Protein AF-A0A5C3NVW3-F1 (afdb_monomer)

Solvent-accessible surface area (backbone atoms only — not comparable to full-atom values): 6437 Å² total; per-residue (Å²): 138,81,83,79,94,81,77,89,73,90,75,90,84,79,89,78,86,67,90,66,77,50,72,75,59,58,75,29,62,93,44,98,76,44,82,78,85,47,72,70,54,52,54,50,49,53,54,44,44,54,52,11,64,76,67,76,46,51,53,66,44,53,54,46,52,59,50,51,75,75,40,96,76,76,89,81,92,72,96,49,70,68,62,49,54,60,46,48,68,69,67,55,79,91,123

Sequence (95 aa):
MDPPDTHVRERVPGKQTSTDLTDRAKALFGSPFEKKLRESDIQILRRVEELAHKKGWSMSQVALAWIAAKVTSPIVGVNKMERLQELYEVQKPRF

Structure (mmCIF, N/CA/C/O backbone):
data_AF-A0A5C3NVW3-F1
#
_entry.id   AF-A0A5C3NVW3-F1
#
loop_
_atom_site.group_PDB
_atom_site.id
_atom_site.type_symbol
_atom_site.label_atom_id
_atom_site.label_alt_id
_atom_site.label_comp_id
_atom_site.label_asym_id
_atom_site.label_entity_id
_atom_site.label_seq_id
_atom_site.pdbx_PDB_ins_code
_atom_site.Cartn_x
_atom_site.Cartn_y
_atom_site.Cartn_z
_atom_site.occupancy
_atom_site.B_iso_or_equiv
_atom_site.auth_seq_id
_atom_site.auth_comp_id
_atom_site.auth_asym_id
_atom_site.auth_atom_id
_atom_site.pdbx_PDB_model_num
ATOM 1 N N . MET 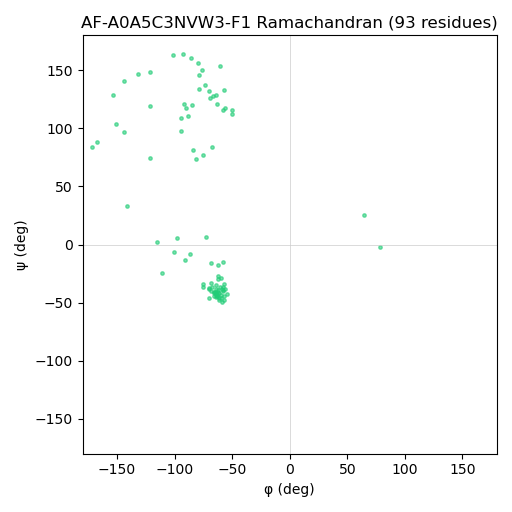A 1 1 ? 19.239 -20.650 36.323 1.00 45.06 1 MET A N 1
ATOM 2 C CA . MET A 1 1 ? 20.061 -19.451 36.579 1.00 45.06 1 MET A CA 1
ATOM 3 C C . MET A 1 1 ? 20.020 -18.651 35.292 1.00 45.06 1 MET A C 1
ATOM 5 O O . MET A 1 1 ? 20.926 -18.765 34.478 1.00 45.06 1 MET A O 1
ATOM 9 N N . ASP A 1 2 ? 18.903 -17.972 35.050 1.00 46.12 2 ASP A N 1
ATOM 10 C CA . ASP A 1 2 ? 18.737 -17.148 33.852 1.00 46.12 2 ASP A CA 1
ATOM 11 C C . ASP A 1 2 ? 19.476 -15.820 34.064 1.00 46.12 2 ASP A C 1
ATOM 13 O O . ASP A 1 2 ? 19.372 -15.248 35.155 1.00 46.12 2 ASP A O 1
ATOM 17 N N . PRO A 1 3 ? 20.264 -15.333 33.090 1.00 55.97 3 PRO A N 1
ATOM 18 C CA . PRO A 1 3 ? 20.880 -14.023 33.195 1.00 55.97 3 PRO A CA 1
ATOM 19 C C . PRO A 1 3 ? 19.845 -12.914 32.921 1.00 55.97 3 PRO A C 1
ATOM 21 O O . PRO A 1 3 ? 18.878 -13.131 32.189 1.00 55.97 3 PRO A O 1
ATOM 24 N N . PRO A 1 4 ? 20.033 -11.733 33.533 1.00 45.81 4 PRO A N 1
ATOM 25 C CA . PRO A 1 4 ? 18.983 -10.744 33.732 1.00 45.81 4 PRO A CA 1
ATOM 26 C C . PRO A 1 4 ? 18.675 -9.924 32.478 1.00 45.81 4 PRO A C 1
ATOM 28 O O . PRO A 1 4 ? 19.569 -9.543 31.720 1.00 45.81 4 PRO A O 1
ATOM 31 N N . ASP A 1 5 ? 17.395 -9.580 32.335 1.00 47.31 5 ASP A N 1
ATOM 32 C CA . ASP A 1 5 ? 16.900 -8.550 31.433 1.00 47.31 5 ASP A CA 1
ATOM 33 C C . ASP A 1 5 ? 17.681 -7.246 31.609 1.00 47.31 5 ASP A C 1
ATOM 35 O O . ASP A 1 5 ? 17.628 -6.568 32.637 1.00 47.31 5 ASP A O 1
ATOM 39 N N . THR A 1 6 ? 18.387 -6.836 30.565 1.00 56.31 6 THR A N 1
ATOM 40 C CA . THR A 1 6 ? 18.757 -5.437 30.385 1.00 56.31 6 THR A CA 1
ATOM 41 C C . THR A 1 6 ? 18.876 -5.202 28.899 1.00 56.31 6 THR A C 1
ATOM 43 O O . THR A 1 6 ? 19.830 -5.663 28.295 1.00 56.31 6 THR A O 1
ATOM 46 N N . HIS A 1 7 ? 17.874 -4.554 28.312 1.00 41.31 7 HIS A N 1
ATOM 47 C CA . HIS A 1 7 ? 17.994 -3.524 27.278 1.00 41.31 7 HIS A CA 1
ATOM 48 C C . HIS A 1 7 ? 16.592 -2.941 27.076 1.00 41.31 7 HIS A C 1
ATOM 50 O O . HIS A 1 7 ? 15.853 -3.308 26.165 1.00 41.31 7 HIS A O 1
ATOM 56 N N . VAL A 1 8 ? 16.246 -1.986 27.942 1.00 49.38 8 VAL A N 1
ATOM 57 C CA . VAL A 1 8 ? 15.279 -0.938 27.612 1.00 49.38 8 VAL A CA 1
ATOM 58 C C . VAL A 1 8 ? 15.712 -0.347 26.267 1.00 49.38 8 VAL A C 1
ATOM 60 O O . VAL A 1 8 ? 16.781 0.252 26.157 1.00 49.38 8 VAL A O 1
ATOM 63 N N . ARG A 1 9 ? 14.916 -0.556 25.219 1.00 39.38 9 ARG A N 1
ATOM 64 C CA . ARG A 1 9 ? 15.034 0.181 23.958 1.00 39.38 9 ARG A CA 1
ATOM 65 C C . ARG A 1 9 ? 13.719 0.882 23.693 1.00 39.38 9 ARG A C 1
ATOM 67 O O . ARG A 1 9 ? 12.937 0.500 22.832 1.00 39.38 9 ARG A O 1
ATOM 74 N N . GLU A 1 10 ? 13.513 1.948 24.449 1.00 46.09 10 GLU A N 1
ATOM 75 C CA . GLU A 1 10 ? 12.718 3.062 23.968 1.00 46.09 10 GLU A CA 1
ATOM 76 C C . GLU A 1 10 ? 13.377 3.575 22.678 1.00 46.09 10 GLU A C 1
ATOM 78 O O . GLU A 1 10 ? 14.541 3.975 22.687 1.00 46.09 10 GLU A O 1
ATOM 83 N N . ARG A 1 11 ? 12.672 3.467 21.548 1.00 36.53 11 ARG A N 1
ATOM 84 C CA . ARG A 1 11 ? 12.900 4.263 20.333 1.00 36.53 11 ARG A CA 1
ATOM 85 C C . ARG A 1 11 ? 11.722 4.076 19.375 1.00 36.53 11 ARG A C 1
ATOM 87 O O . ARG A 1 11 ? 11.748 3.232 18.486 1.00 36.53 11 ARG A O 1
ATOM 94 N N . VAL A 1 12 ? 10.703 4.916 19.534 1.00 54.12 12 VAL A N 1
ATOM 95 C CA . VAL A 1 12 ? 9.878 5.363 18.402 1.00 54.12 12 VAL A CA 1
ATOM 96 C C . VAL A 1 12 ? 10.592 6.609 17.876 1.00 54.12 12 VAL A C 1
ATOM 98 O O . VAL A 1 12 ? 10.707 7.577 18.626 1.00 54.12 12 VAL A O 1
ATOM 101 N N . PRO A 1 13 ? 11.207 6.582 16.681 1.00 41.25 13 PRO A N 1
ATOM 102 C CA . PRO A 1 13 ? 10.569 7.261 15.549 1.00 41.25 13 PRO A CA 1
ATOM 103 C C . PRO A 1 13 ? 10.963 6.665 14.182 1.00 41.25 13 PRO A C 1
ATOM 105 O O . PRO A 1 13 ? 12.138 6.559 13.840 1.00 41.25 13 PRO A O 1
ATOM 108 N N . GLY A 1 14 ? 9.972 6.331 13.355 1.00 33.97 14 GLY A N 1
ATOM 109 C CA . GLY A 1 14 ? 10.212 5.696 12.057 1.00 33.97 14 GLY A CA 1
ATOM 110 C C . GLY A 1 14 ? 9.304 6.159 10.925 1.00 33.97 14 GLY A C 1
ATOM 111 O O . GLY A 1 14 ? 9.011 5.364 10.046 1.00 33.97 14 GLY A O 1
ATOM 112 N N . LYS A 1 15 ? 8.860 7.425 10.887 1.00 45.12 15 LYS A N 1
ATOM 113 C CA . LYS A 1 15 ? 8.264 7.980 9.655 1.00 45.12 15 LYS A CA 1
ATOM 114 C C . LYS A 1 15 ? 9.353 8.101 8.577 1.00 45.12 15 LYS A C 1
ATOM 116 O O . LYS A 1 15 ? 9.951 9.156 8.408 1.00 45.12 15 LYS A O 1
ATOM 121 N N . GLN A 1 16 ? 9.627 7.015 7.851 1.00 45.44 16 GLN A N 1
ATOM 122 C CA . GLN A 1 16 ? 10.402 7.047 6.606 1.00 45.44 16 GLN A CA 1
ATOM 123 C C . GLN A 1 16 ? 9.484 7.465 5.453 1.00 45.44 16 GLN A C 1
ATOM 125 O O . GLN A 1 16 ? 9.124 6.661 4.596 1.00 45.44 16 GLN A O 1
ATOM 130 N N . THR A 1 17 ? 9.128 8.745 5.405 1.00 44.19 17 THR A N 1
ATOM 131 C CA . THR A 1 17 ? 8.768 9.413 4.148 1.00 44.19 17 THR A CA 1
ATOM 132 C C . THR A 1 17 ? 10.073 9.663 3.389 1.00 44.19 17 THR A C 1
ATOM 134 O O . THR A 1 17 ? 10.638 10.748 3.443 1.00 44.19 17 THR A O 1
ATOM 137 N N . SER A 1 18 ? 10.632 8.621 2.768 1.00 41.50 18 SER A N 1
ATOM 138 C CA . SER A 1 18 ? 11.807 8.764 1.901 1.00 41.50 18 SER A CA 1
ATOM 139 C C . SER A 1 18 ? 11.328 8.903 0.464 1.00 41.50 18 SER A C 1
ATOM 141 O O . SER A 1 18 ? 10.816 7.959 -0.134 1.00 41.50 18 SER A O 1
ATOM 143 N N . THR A 1 19 ? 11.484 10.112 -0.060 1.00 53.03 19 THR A N 1
ATOM 144 C CA . THR A 1 19 ? 11.282 10.502 -1.459 1.00 53.03 19 THR A CA 1
ATOM 145 C C . THR A 1 19 ? 12.400 9.986 -2.380 1.00 53.03 19 THR A C 1
ATOM 147 O O . THR A 1 19 ? 12.405 10.304 -3.565 1.00 53.03 19 THR A O 1
ATOM 150 N N . ASP A 1 20 ? 13.328 9.168 -1.869 1.00 61.31 20 ASP A N 1
ATOM 151 C CA . ASP A 1 20 ? 14.404 8.559 -2.646 1.00 61.31 20 ASP A CA 1
ATOM 152 C C . ASP A 1 20 ? 13.984 7.186 -3.173 1.00 61.31 20 ASP A C 1
ATOM 154 O O . ASP A 1 20 ? 13.665 6.255 -2.426 1.00 61.31 20 ASP A O 1
ATOM 158 N N . LEU A 1 21 ? 14.013 7.041 -4.497 1.00 70.00 21 LEU A N 1
ATOM 159 C CA . LEU A 1 21 ? 13.808 5.756 -5.154 1.00 70.00 21 LEU A CA 1
ATOM 160 C C . LEU A 1 21 ? 14.829 4.735 -4.635 1.00 70.00 21 LEU A C 1
ATOM 162 O O . LEU A 1 21 ? 16.032 4.998 -4.591 1.00 70.00 21 LEU A O 1
ATOM 166 N N . THR A 1 22 ? 14.354 3.540 -4.284 1.00 77.94 22 THR A N 1
ATOM 167 C CA . THR A 1 22 ? 15.243 2.425 -3.916 1.00 77.94 22 THR A CA 1
ATOM 168 C C . THR A 1 22 ? 16.170 2.059 -5.076 1.00 77.94 22 THR A C 1
ATOM 170 O O . THR A 1 22 ? 15.788 2.218 -6.236 1.00 77.94 22 THR A O 1
ATOM 173 N N . ASP A 1 23 ? 17.340 1.484 -4.791 1.00 83.25 23 ASP A N 1
ATOM 174 C CA . ASP A 1 23 ? 18.294 1.075 -5.837 1.00 83.25 23 ASP A CA 1
ATOM 175 C C . ASP A 1 23 ? 17.673 0.105 -6.850 1.00 83.25 23 ASP A C 1
ATOM 177 O O . ASP A 1 23 ? 17.913 0.211 -8.051 1.00 83.25 23 ASP A O 1
ATOM 181 N N . ARG A 1 24 ? 16.758 -0.762 -6.389 1.00 79.25 24 ARG A N 1
ATOM 182 C CA . ARG A 1 24 ? 15.945 -1.620 -7.262 1.00 79.25 24 ARG A CA 1
ATOM 183 C C . ARG A 1 24 ? 15.090 -0.814 -8.242 1.00 79.25 24 ARG A C 1
ATOM 185 O O . ARG A 1 24 ? 14.983 -1.193 -9.399 1.00 79.25 24 ARG A O 1
ATOM 192 N N . ALA A 1 25 ? 14.457 0.262 -7.784 1.00 80.75 25 ALA A N 1
ATOM 193 C CA . ALA A 1 25 ? 13.623 1.101 -8.640 1.00 80.75 25 ALA A CA 1
ATOM 194 C C . ALA A 1 25 ? 14.472 1.884 -9.654 1.00 80.75 25 ALA A C 1
ATOM 196 O O . ALA A 1 25 ? 14.087 1.981 -10.816 1.00 80.75 25 ALA A O 1
ATOM 197 N N . LYS A 1 26 ? 15.653 2.367 -9.245 1.00 84.38 26 LYS A N 1
ATOM 198 C CA . LYS A 1 26 ? 16.611 3.038 -10.140 1.00 84.38 26 LYS A CA 1
ATOM 199 C C . LYS A 1 26 ? 17.112 2.107 -11.245 1.00 84.38 26 LYS A C 1
ATOM 201 O O . LYS A 1 26 ? 17.177 2.522 -12.394 1.00 84.38 26 LYS A O 1
ATOM 206 N N . ALA A 1 27 ? 17.396 0.844 -10.920 1.00 85.75 27 ALA A N 1
ATOM 207 C CA . ALA A 1 27 ? 17.866 -0.153 -11.885 1.00 85.75 27 ALA A CA 1
ATOM 208 C C . ALA A 1 27 ? 16.858 -0.464 -13.011 1.00 85.75 27 ALA A C 1
ATOM 210 O O . ALA A 1 27 ? 17.242 -1.017 -14.037 1.00 85.75 27 ALA A O 1
ATOM 211 N N . LEU A 1 28 ? 15.577 -0.124 -12.830 1.00 84.56 28 LEU A N 1
ATOM 212 C CA . LEU A 1 28 ? 14.534 -0.336 -13.836 1.00 84.56 28 LEU A CA 1
ATOM 213 C C . LEU A 1 28 ? 14.344 0.863 -14.775 1.00 84.56 28 LEU A C 1
ATOM 215 O O . LEU A 1 28 ? 13.674 0.714 -15.797 1.00 84.56 28 LEU A O 1
ATOM 219 N N . PHE A 1 29 ? 14.907 2.029 -14.450 1.00 83.12 29 PHE A N 1
ATOM 220 C CA . PHE A 1 29 ? 14.730 3.257 -15.224 1.00 83.12 29 PHE A CA 1
ATOM 221 C C .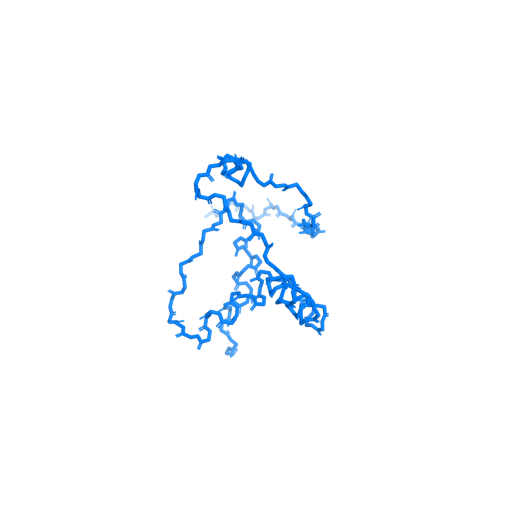 PHE A 1 29 ? 15.378 3.136 -16.613 1.00 83.12 29 PHE A C 1
ATOM 223 O O . PHE A 1 29 ? 16.538 2.745 -16.726 1.00 83.12 29 PHE A O 1
ATOM 230 N N . GLY A 1 30 ? 14.627 3.432 -17.677 1.00 83.44 30 GLY A N 1
ATOM 231 C CA . GLY A 1 30 ? 15.067 3.271 -19.067 1.00 83.44 30 GLY A CA 1
ATOM 232 C C . GLY A 1 30 ? 15.013 1.835 -19.606 1.00 83.44 30 GLY A C 1
ATOM 233 O O . GLY A 1 30 ? 15.305 1.619 -20.782 1.00 83.44 30 GLY A O 1
ATOM 234 N N . SER A 1 31 ? 14.626 0.849 -18.789 1.00 87.94 31 SER A N 1
ATOM 235 C CA . SER A 1 31 ? 14.443 -0.535 -19.240 1.00 87.94 31 SER A CA 1
ATOM 236 C C . SER A 1 31 ? 13.039 -0.762 -19.828 1.00 87.94 31 SER A C 1
ATOM 238 O O . SER A 1 31 ? 12.102 -0.043 -19.476 1.00 87.94 31 SER A O 1
ATOM 240 N N . PRO A 1 32 ? 12.824 -1.822 -20.633 1.00 86.00 32 PRO A N 1
ATOM 241 C CA . PRO A 1 32 ? 11.480 -2.241 -21.049 1.00 86.00 32 PRO A CA 1
ATOM 242 C C . PRO A 1 32 ? 10.528 -2.566 -19.882 1.00 86.00 32 PRO A C 1
ATOM 244 O O . PRO A 1 32 ? 9.320 -2.661 -20.081 1.00 86.00 32 PRO A O 1
ATOM 247 N N . PHE A 1 33 ? 11.064 -2.742 -18.669 1.00 85.62 33 PHE A N 1
ATOM 248 C CA . PHE A 1 33 ? 10.315 -3.025 -17.445 1.00 85.62 33 PHE A CA 1
ATOM 249 C C . PHE A 1 33 ? 10.062 -1.772 -16.589 1.00 85.62 33 PHE A C 1
ATOM 251 O O . PHE A 1 33 ? 9.532 -1.885 -15.481 1.00 85.62 33 PHE A O 1
ATOM 258 N N . GLU A 1 34 ? 10.427 -0.578 -17.070 1.00 85.50 34 GLU A N 1
ATOM 259 C CA . GLU A 1 34 ? 10.118 0.675 -16.386 1.00 85.50 34 GLU A CA 1
ATOM 260 C C . GLU A 1 34 ? 8.599 0.876 -16.301 1.00 85.50 34 GLU A C 1
ATOM 262 O O . GLU A 1 34 ? 7.892 0.967 -17.308 1.00 85.50 34 GLU A O 1
ATOM 267 N N . LYS A 1 35 ? 8.080 0.998 -15.077 1.00 82.12 35 LYS A N 1
ATOM 268 C CA . LYS A 1 35 ? 6.662 1.268 -14.852 1.00 82.12 35 LYS A CA 1
ATOM 269 C C . LYS A 1 35 ? 6.429 2.769 -14.698 1.00 82.12 35 LYS A C 1
ATOM 271 O O . LYS A 1 35 ? 6.594 3.318 -13.611 1.00 82.12 35 LYS A O 1
ATOM 276 N N . LYS A 1 36 ? 6.007 3.420 -15.783 1.00 85.00 36 LYS A N 1
ATOM 277 C CA . LYS A 1 36 ? 5.598 4.832 -15.762 1.00 85.00 36 LYS A CA 1
ATOM 278 C C . LYS A 1 36 ? 4.276 4.987 -15.012 1.00 85.00 36 LYS A C 1
ATOM 280 O O . LYS A 1 36 ? 3.328 4.242 -15.262 1.00 85.00 36 LYS A O 1
ATOM 285 N N . LEU A 1 37 ? 4.218 5.955 -14.101 1.00 85.06 37 LEU A N 1
ATOM 286 C CA . LEU A 1 37 ? 2.983 6.308 -13.404 1.00 85.06 37 LEU A CA 1
ATOM 287 C C . LEU A 1 37 ? 2.013 6.960 -14.391 1.00 85.06 37 LEU A C 1
ATOM 289 O O . LEU A 1 37 ? 2.362 7.926 -15.067 1.00 85.06 37 LEU A O 1
ATOM 293 N N . ARG A 1 38 ? 0.794 6.429 -14.468 1.00 92.94 38 ARG A N 1
ATOM 294 C CA . ARG A 1 38 ? -0.314 7.033 -15.213 1.00 92.94 38 ARG A CA 1
ATOM 295 C C . ARG A 1 38 ? -1.122 7.923 -14.280 1.00 92.94 38 ARG A C 1
ATOM 297 O O . ARG A 1 38 ? -1.088 7.751 -13.062 1.00 92.94 38 ARG A O 1
ATOM 304 N N . GLU A 1 39 ? -1.948 8.791 -14.849 1.00 92.44 39 GLU A N 1
ATOM 305 C CA . GLU A 1 39 ? -2.833 9.660 -14.065 1.00 92.44 39 GLU A CA 1
ATOM 306 C C . GLU A 1 39 ? -3.758 8.867 -13.123 1.00 92.44 39 GLU A C 1
ATOM 308 O O . GLU A 1 39 ? -3.946 9.230 -11.964 1.00 92.44 39 GLU A O 1
ATOM 313 N N . SER A 1 40 ? -4.260 7.711 -13.570 1.00 93.06 40 SER A N 1
ATOM 314 C CA . SER A 1 40 ? -5.060 6.816 -12.725 1.00 93.06 40 SER A CA 1
ATOM 315 C C . SER A 1 40 ? -4.296 6.322 -11.495 1.00 93.06 40 SER A C 1
ATOM 317 O O . SER A 1 40 ? -4.876 6.164 -10.424 1.00 93.06 40 SER A O 1
ATOM 319 N N . ASP A 1 41 ? -2.991 6.074 -11.636 1.00 91.69 41 ASP A N 1
ATOM 320 C CA . ASP A 1 41 ? -2.157 5.598 -10.534 1.00 91.69 41 ASP A CA 1
ATOM 321 C C . ASP A 1 41 ? -1.977 6.721 -9.494 1.00 91.69 41 ASP A C 1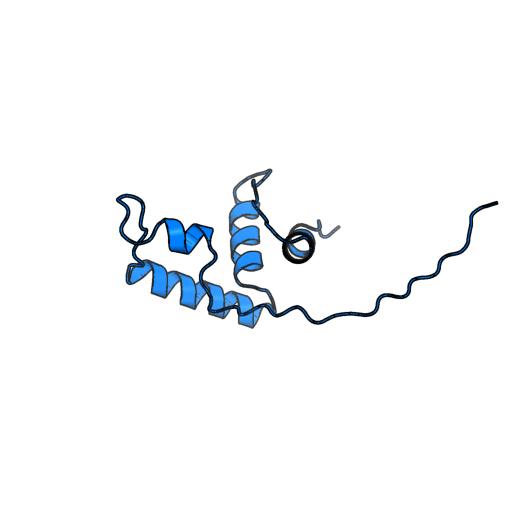
ATOM 323 O O . ASP A 1 41 ? -2.057 6.468 -8.292 1.00 91.69 41 ASP A O 1
ATOM 327 N N . ILE A 1 42 ? -1.848 7.976 -9.947 1.00 92.75 42 ILE A N 1
ATOM 328 C CA . ILE A 1 42 ? -1.783 9.169 -9.086 1.00 92.75 42 ILE A CA 1
ATOM 329 C C . ILE A 1 42 ? -3.093 9.358 -8.311 1.00 92.75 42 ILE A C 1
ATOM 331 O O . ILE A 1 42 ? -3.069 9.610 -7.105 1.00 92.75 42 ILE A O 1
ATOM 335 N N . GLN A 1 43 ? -4.245 9.195 -8.965 1.00 95.44 43 GLN A N 1
ATOM 336 C CA . GLN A 1 43 ? -5.548 9.288 -8.298 1.00 95.44 43 GLN A CA 1
ATOM 337 C C . GLN A 1 43 ? -5.719 8.221 -7.208 1.00 95.44 43 GLN A C 1
ATOM 339 O O . GLN A 1 43 ? -6.191 8.523 -6.109 1.00 95.44 43 GLN A O 1
ATOM 344 N N . ILE A 1 44 ? -5.290 6.984 -7.478 1.00 94.06 44 ILE A N 1
ATOM 345 C CA . ILE A 1 44 ? -5.312 5.899 -6.488 1.00 94.06 44 ILE A CA 1
ATOM 346 C C . ILE A 1 44 ? -4.394 6.233 -5.310 1.00 94.06 44 ILE A C 1
ATOM 348 O O . ILE A 1 44 ? -4.806 6.070 -4.162 1.00 94.06 44 ILE A O 1
ATOM 352 N N . LEU A 1 45 ? -3.182 6.733 -5.573 1.00 92.75 45 LEU A N 1
ATOM 353 C CA . LEU A 1 45 ? -2.240 7.130 -4.524 1.00 92.75 45 LEU A CA 1
ATOM 354 C C . LEU A 1 45 ? -2.845 8.183 -3.594 1.00 92.75 45 LEU A C 1
ATOM 356 O O . LEU A 1 45 ? -2.840 7.974 -2.382 1.00 92.75 45 LEU A O 1
ATOM 360 N N . ARG A 1 46 ? -3.453 9.240 -4.147 1.00 95.06 46 ARG A N 1
ATOM 361 C CA . ARG A 1 46 ? -4.140 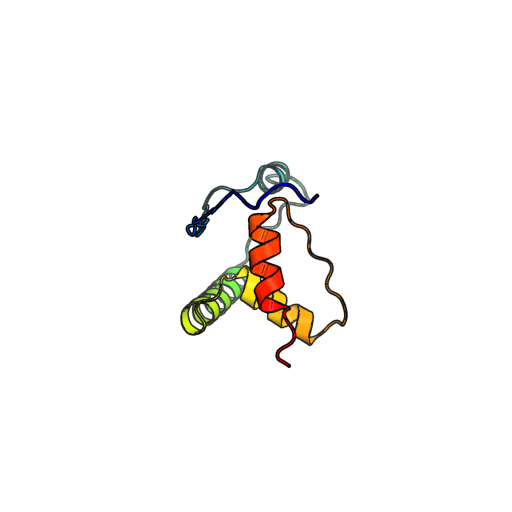10.278 -3.357 1.00 95.06 46 ARG A CA 1
ATOM 362 C C . ARG A 1 46 ? -5.232 9.686 -2.474 1.00 95.06 46 ARG A C 1
ATOM 364 O O . ARG A 1 46 ? -5.320 9.994 -1.290 1.00 95.06 46 ARG A O 1
ATOM 371 N N . ARG A 1 47 ? -6.039 8.770 -3.015 1.00 95.81 47 ARG A N 1
ATOM 372 C CA . ARG A 1 47 ? -7.103 8.130 -2.239 1.00 95.81 47 ARG A CA 1
ATOM 373 C C . ARG A 1 47 ? -6.560 7.262 -1.100 1.00 95.81 47 ARG A C 1
ATOM 375 O O . ARG A 1 47 ? -7.128 7.252 -0.008 1.00 95.81 47 ARG A O 1
ATOM 382 N N . VAL A 1 48 ? -5.489 6.513 -1.348 1.00 94.56 48 VAL A N 1
ATOM 383 C CA . VAL A 1 48 ? -4.836 5.688 -0.321 1.00 94.56 48 VAL A CA 1
ATOM 384 C C . VAL A 1 48 ? -4.222 6.570 0.764 1.00 94.56 48 VAL A C 1
ATOM 386 O O . VAL A 1 48 ? -4.358 6.257 1.945 1.00 94.56 48 VAL A O 1
ATOM 389 N N . GLU A 1 49 ? -3.608 7.687 0.382 1.00 95.00 49 GLU A N 1
ATOM 390 C CA . GLU A 1 49 ? -3.052 8.683 1.298 1.00 95.00 49 GLU A CA 1
ATOM 391 C C . GLU A 1 49 ? -4.138 9.300 2.192 1.00 95.00 49 GLU A C 1
ATOM 393 O O . GLU A 1 49 ? -4.011 9.288 3.416 1.00 95.00 49 GLU A O 1
ATOM 398 N N . GLU A 1 50 ? -5.272 9.726 1.629 1.00 96.25 50 GLU A N 1
ATOM 399 C CA . GLU A 1 50 ? -6.420 10.207 2.412 1.00 96.25 50 GLU A CA 1
ATOM 400 C C . GLU A 1 50 ? -6.895 9.184 3.458 1.00 96.25 50 GLU A C 1
ATOM 402 O O . GLU A 1 50 ? -7.224 9.541 4.592 1.00 96.25 50 GLU A O 1
ATOM 407 N N . LEU A 1 51 ? -6.966 7.902 3.083 1.00 94.12 51 LEU A N 1
ATOM 408 C CA . LEU A 1 51 ? -7.384 6.826 3.986 1.00 94.12 51 LEU A CA 1
ATOM 409 C C . LEU A 1 51 ? -6.353 6.574 5.087 1.00 94.12 51 LEU A C 1
ATOM 411 O O . LEU A 1 51 ? -6.737 6.360 6.239 1.00 94.12 51 LEU A O 1
ATOM 415 N N . ALA A 1 52 ? -5.071 6.620 4.734 1.00 92.94 52 ALA A N 1
ATOM 416 C CA . ALA A 1 52 ? -3.955 6.504 5.659 1.00 92.94 52 ALA A CA 1
ATOM 417 C C . ALA A 1 52 ? -4.023 7.615 6.720 1.00 92.94 52 ALA A C 1
ATOM 419 O O . ALA A 1 52 ? -4.054 7.318 7.915 1.00 92.94 52 ALA A O 1
ATOM 420 N N . HIS A 1 53 ? -4.204 8.872 6.301 1.00 94.19 53 HIS A N 1
ATOM 421 C CA . HIS A 1 53 ? -4.369 10.007 7.213 1.00 94.19 53 HIS A CA 1
ATOM 422 C C . HIS A 1 53 ? -5.583 9.866 8.134 1.00 94.19 53 HIS A C 1
ATOM 424 O O . HIS A 1 53 ? -5.457 10.062 9.341 1.00 94.19 53 HIS A O 1
ATOM 430 N N . LYS A 1 54 ? -6.746 9.472 7.600 1.00 93.75 54 LYS A N 1
ATOM 431 C CA . LYS A 1 54 ? -7.971 9.292 8.401 1.00 93.75 54 LYS A CA 1
ATOM 432 C C . LYS A 1 54 ? -7.846 8.211 9.473 1.00 93.75 54 LYS A C 1
ATOM 434 O O . LYS A 1 54 ? -8.532 8.285 10.486 1.00 93.75 54 LYS A O 1
ATOM 439 N N . LYS A 1 55 ? -7.022 7.188 9.234 1.00 86.38 55 LYS A N 1
ATOM 440 C CA . LYS A 1 55 ? -6.843 6.043 10.140 1.00 86.38 55 LYS A CA 1
ATOM 441 C C . LYS A 1 55 ? -5.577 6.131 10.995 1.00 86.38 55 LYS A C 1
ATOM 443 O O . LYS A 1 55 ? -5.387 5.277 11.853 1.00 86.38 55 LYS A O 1
ATOM 448 N N . GLY A 1 56 ? -4.719 7.127 10.761 1.00 89.06 56 GLY A N 1
ATOM 449 C CA . GLY A 1 56 ? -3.391 7.198 11.375 1.00 89.06 56 GLY A CA 1
ATOM 450 C C . GLY A 1 56 ? -2.468 6.051 10.942 1.00 89.06 56 GLY A C 1
ATOM 451 O O . GLY A 1 56 ? -1.580 5.666 11.694 1.00 89.06 56 GLY A O 1
ATOM 452 N N . TRP A 1 57 ? -2.708 5.473 9.764 1.00 89.75 57 TRP A N 1
ATOM 453 C CA . TRP A 1 57 ? -1.947 4.349 9.211 1.00 89.75 57 TRP A CA 1
ATOM 454 C C . TRP A 1 57 ? -0.949 4.840 8.163 1.00 89.75 57 TRP A C 1
ATOM 456 O O . TRP A 1 57 ? -1.084 5.943 7.638 1.00 89.75 57 TRP A O 1
ATOM 466 N N . SER A 1 58 ? 0.039 4.018 7.815 1.00 89.12 58 SER A N 1
ATOM 467 C CA . SER A 1 58 ? 0.859 4.245 6.623 1.00 89.12 58 SER A CA 1
ATOM 468 C C . SER A 1 58 ? 0.124 3.785 5.356 1.00 89.12 58 SER A C 1
ATOM 470 O O . SER A 1 58 ? -0.753 2.918 5.395 1.00 89.12 58 SER A O 1
ATOM 472 N N . MET A 1 59 ? 0.486 4.331 4.192 1.00 90.38 59 MET A N 1
ATOM 473 C CA . MET A 1 59 ? -0.105 3.905 2.913 1.00 90.38 59 MET A CA 1
ATOM 474 C C . MET A 1 59 ? 0.101 2.402 2.651 1.00 90.38 59 MET A C 1
ATOM 476 O O . MET A 1 59 ? -0.801 1.729 2.152 1.00 90.38 59 MET A O 1
ATOM 480 N N . SER A 1 60 ? 1.259 1.858 3.044 1.00 89.88 60 SER A N 1
ATOM 481 C CA . SER A 1 60 ? 1.573 0.426 2.938 1.00 89.88 60 SER A CA 1
ATOM 482 C C . SER A 1 60 ? 0.652 -0.431 3.804 1.00 89.88 60 SER A C 1
ATOM 484 O O . SER A 1 60 ? 0.222 -1.496 3.371 1.00 89.88 60 SER A O 1
ATOM 486 N N . GLN A 1 61 ? 0.305 0.045 5.002 1.00 90.19 61 GLN A N 1
ATOM 487 C CA . GLN A 1 61 ? -0.638 -0.629 5.895 1.00 90.19 61 GLN A CA 1
ATOM 488 C C . GLN A 1 61 ? -2.050 -0.671 5.296 1.00 90.19 61 GLN A C 1
ATOM 490 O O . GLN A 1 61 ? -2.701 -1.714 5.322 1.00 90.19 61 GLN A O 1
ATOM 495 N N . VAL A 1 62 ? -2.505 0.429 4.684 1.00 91.94 62 VAL A N 1
ATOM 496 C CA . VAL A 1 62 ? -3.794 0.476 3.971 1.00 91.94 62 VAL A CA 1
ATOM 497 C C . VAL A 1 62 ? -3.812 -0.509 2.798 1.00 91.94 62 VAL A C 1
ATOM 499 O O . VAL A 1 62 ? -4.773 -1.263 2.638 1.00 91.94 62 VAL A O 1
ATOM 502 N N . ALA A 1 63 ? -2.743 -0.539 1.998 1.00 91.38 63 ALA A N 1
ATOM 503 C CA . ALA A 1 63 ? -2.619 -1.467 0.878 1.00 91.38 63 ALA A CA 1
ATOM 504 C C . ALA A 1 63 ? -2.602 -2.933 1.343 1.00 91.38 63 ALA A C 1
ATOM 506 O O . ALA A 1 63 ? -3.291 -3.771 0.758 1.00 91.38 63 ALA A O 1
ATOM 507 N N . LEU A 1 64 ? -1.866 -3.241 2.417 1.00 90.94 64 LEU A N 1
ATOM 508 C CA . LEU A 1 64 ? -1.812 -4.591 2.970 1.00 90.94 64 LEU A CA 1
ATOM 509 C C . LEU A 1 64 ? -3.176 -5.036 3.502 1.00 90.94 64 LEU A C 1
ATOM 511 O O . LEU A 1 64 ? -3.608 -6.140 3.184 1.00 90.94 64 LEU A O 1
ATOM 515 N N . ALA A 1 65 ? -3.880 -4.178 4.245 1.00 90.12 65 ALA A N 1
ATOM 516 C CA . ALA A 1 65 ? -5.218 -4.480 4.752 1.00 90.12 65 ALA A CA 1
ATOM 517 C C . ALA A 1 65 ? -6.204 -4.805 3.616 1.00 90.12 65 ALA A C 1
ATOM 519 O O . ALA A 1 65 ? -6.998 -5.739 3.721 1.00 90.12 65 ALA A O 1
ATOM 520 N N . TRP A 1 66 ? -6.126 -4.072 2.500 1.00 92.06 66 TRP A N 1
ATOM 521 C CA . TRP A 1 66 ? -6.951 -4.336 1.321 1.00 92.06 66 TRP A CA 1
ATOM 522 C C . TRP A 1 66 ? -6.667 -5.699 0.682 1.00 92.06 66 TRP A C 1
ATOM 524 O O . TRP A 1 66 ? -7.599 -6.393 0.277 1.00 92.06 66 TRP A O 1
ATOM 534 N N . ILE A 1 67 ? -5.393 -6.090 0.583 1.00 91.56 67 ILE A N 1
ATOM 535 C CA . ILE A 1 67 ? -5.001 -7.392 0.029 1.00 91.56 67 ILE A CA 1
ATOM 536 C C . ILE A 1 67 ? -5.402 -8.516 0.989 1.00 91.56 67 ILE A C 1
ATOM 538 O O . ILE A 1 67 ? -6.005 -9.494 0.554 1.00 91.56 67 ILE A O 1
ATOM 542 N N . ALA A 1 68 ? -5.128 -8.362 2.285 1.00 89.94 68 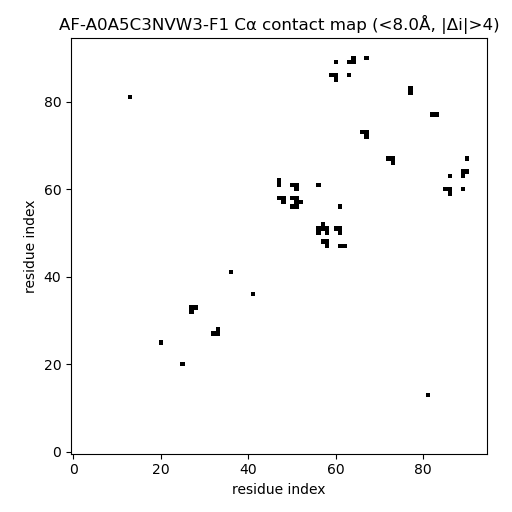ALA A N 1
ATOM 543 C CA . ALA A 1 68 ? -5.455 -9.345 3.317 1.00 89.94 68 ALA A CA 1
ATOM 544 C C . ALA A 1 68 ? -6.964 -9.633 3.411 1.00 89.94 68 ALA A C 1
ATOM 546 O O . ALA A 1 68 ? -7.358 -10.746 3.734 1.00 89.94 68 ALA A O 1
ATOM 547 N N . ALA A 1 69 ? -7.821 -8.669 3.063 1.00 90.25 69 ALA A N 1
ATOM 548 C CA . ALA A 1 69 ? -9.266 -8.889 2.977 1.00 90.25 69 ALA A CA 1
ATOM 549 C C . ALA A 1 69 ? -9.689 -9.812 1.814 1.00 90.25 69 ALA A C 1
ATOM 551 O O . ALA A 1 69 ? -10.825 -10.279 1.787 1.00 90.25 69 ALA A O 1
ATOM 552 N N . LYS A 1 70 ? -8.812 -10.049 0.830 1.00 92.50 70 LYS A N 1
ATOM 553 C CA . LYS A 1 70 ? -9.115 -10.807 -0.396 1.00 92.50 70 LYS A CA 1
ATOM 554 C C . LYS A 1 70 ? -8.419 -12.158 -0.475 1.00 92.50 70 LYS A C 1
ATOM 556 O O . LYS A 1 70 ? -8.883 -13.025 -1.208 1.00 92.50 70 LYS A O 1
ATOM 561 N N . VAL A 1 71 ? -7.295 -12.321 0.217 1.00 92.56 71 VAL A N 1
ATOM 562 C CA . VAL A 1 71 ? -6.487 -13.545 0.177 1.00 92.5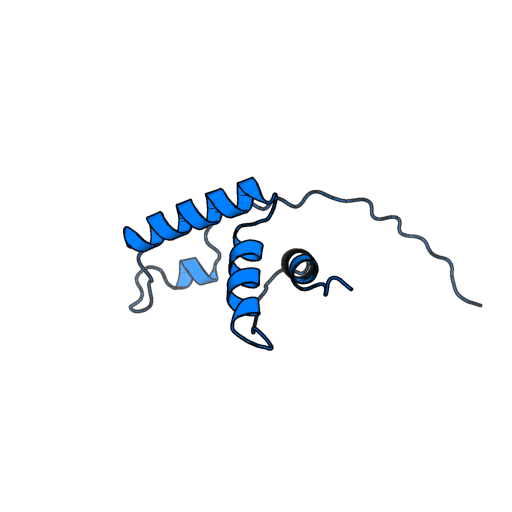6 71 VAL A CA 1
ATOM 563 C C . VAL A 1 71 ? -6.126 -13.992 1.584 1.00 92.56 71 VAL A C 1
ATOM 565 O O . VAL A 1 71 ? -5.889 -13.171 2.463 1.00 92.56 71 VAL A O 1
ATOM 568 N N . THR A 1 72 ? -6.030 -15.305 1.784 1.00 87.12 72 THR A N 1
ATOM 569 C CA . THR A 1 72 ? -5.752 -15.901 3.098 1.00 87.12 72 THR A CA 1
ATOM 570 C C . THR A 1 72 ? -4.339 -15.602 3.602 1.00 87.12 72 THR A C 1
ATOM 572 O O . THR A 1 72 ? -4.140 -15.408 4.797 1.00 87.12 72 THR A O 1
ATOM 575 N N . SER A 1 73 ? -3.346 -15.566 2.707 1.00 86.88 73 SER A N 1
ATOM 576 C CA . SER A 1 73 ? -1.943 -15.347 3.074 1.00 86.88 73 SER A CA 1
ATOM 577 C C . SER A 1 73 ? -1.225 -14.515 2.002 1.00 86.88 73 SER A C 1
ATOM 579 O O . SER A 1 73 ? -0.842 -15.051 0.960 1.00 86.88 73 SER A O 1
ATOM 581 N N . PRO A 1 74 ? -1.098 -13.188 2.187 1.00 88.69 74 PRO A N 1
ATOM 582 C CA . PRO A 1 74 ? -0.371 -12.335 1.253 1.00 88.69 74 PRO A CA 1
ATOM 583 C C . PRO A 1 74 ? 1.147 -12.532 1.374 1.00 88.69 74 PRO A C 1
ATOM 585 O O . PRO A 1 74 ? 1.697 -12.546 2.472 1.00 88.69 74 PRO A O 1
ATOM 588 N N . ILE A 1 75 ? 1.841 -12.608 0.235 1.00 89.94 75 ILE A N 1
ATOM 589 C CA . ILE A 1 75 ? 3.310 -12.624 0.187 1.00 89.94 75 ILE A CA 1
ATOM 590 C C . ILE A 1 75 ? 3.810 -11.180 0.201 1.00 89.94 75 ILE A C 1
ATOM 592 O O . ILE A 1 75 ? 3.500 -10.406 -0.707 1.00 89.94 75 ILE A O 1
ATOM 596 N N . VAL A 1 76 ? 4.603 -10.815 1.211 1.00 86.31 76 VAL A N 1
ATOM 597 C CA . VAL A 1 76 ? 5.104 -9.445 1.375 1.00 86.31 76 VAL A CA 1
ATOM 598 C C . VAL A 1 76 ? 6.629 -9.419 1.378 1.00 86.31 76 VAL A C 1
ATOM 600 O O . VAL A 1 76 ? 7.276 -10.017 2.231 1.00 86.31 76 VAL A O 1
ATOM 603 N N . GLY A 1 77 ? 7.211 -8.702 0.414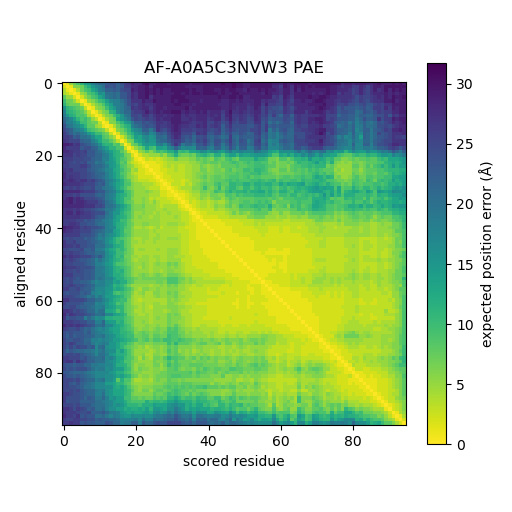 1.00 86.25 77 GLY A N 1
ATOM 604 C CA . GLY A 1 77 ? 8.654 -8.486 0.332 1.00 86.25 77 GLY A CA 1
ATOM 605 C C . GLY A 1 77 ? 9.074 -7.230 1.091 1.00 86.25 77 GLY A C 1
ATOM 606 O O . GLY A 1 77 ? 8.701 -6.121 0.711 1.00 86.25 77 GLY A O 1
ATOM 607 N N . VAL A 1 78 ? 9.897 -7.390 2.125 1.00 86.38 78 VAL A N 1
ATOM 608 C CA . VAL A 1 78 ? 10.472 -6.289 2.911 1.00 86.38 78 VAL A CA 1
ATOM 609 C C . VAL A 1 78 ? 11.997 -6.348 2.869 1.00 86.38 78 VAL A C 1
ATOM 611 O O . VAL A 1 78 ? 12.585 -7.416 2.748 1.00 86.38 78 VAL A O 1
ATOM 614 N N . ASN A 1 79 ? 12.646 -5.187 2.943 1.00 83.69 79 ASN A N 1
ATOM 615 C CA . ASN A 1 79 ? 14.109 -5.059 2.954 1.00 83.69 79 ASN A CA 1
ATOM 616 C C . ASN A 1 79 ? 14.657 -4.481 4.269 1.00 83.69 79 ASN A C 1
ATOM 618 O O . ASN A 1 79 ? 15.854 -4.236 4.375 1.00 83.69 79 ASN A O 1
ATOM 622 N N . LYS A 1 80 ? 13.773 -4.209 5.234 1.00 83.12 80 LYS A N 1
ATOM 623 C CA . LYS A 1 80 ? 14.069 -3.623 6.542 1.00 83.12 80 LYS A CA 1
ATOM 624 C C . LYS A 1 80 ? 13.145 -4.250 7.584 1.00 83.12 80 LYS A C 1
ATOM 626 O O . LYS A 1 80 ? 11.967 -4.466 7.289 1.00 83.12 80 LYS A O 1
ATOM 631 N N . MET A 1 81 ? 13.665 -4.521 8.778 1.00 85.19 81 MET A N 1
ATOM 632 C CA . MET A 1 81 ? 12.907 -5.177 9.853 1.00 85.19 81 MET A CA 1
ATOM 633 C C . MET A 1 81 ? 11.798 -4.284 10.407 1.00 85.19 81 MET A C 1
ATOM 635 O O . MET A 1 81 ? 10.720 -4.770 10.733 1.00 85.19 81 MET A O 1
ATOM 639 N N . GLU A 1 82 ? 12.018 -2.973 10.439 1.00 84.81 82 GLU A N 1
ATOM 640 C CA . GLU A 1 82 ? 11.040 -1.998 10.929 1.00 84.81 82 GLU A CA 1
ATOM 641 C C . GLU A 1 82 ? 9.770 -2.029 10.066 1.00 84.81 82 GLU A C 1
ATOM 643 O O . GLU A 1 82 ? 8.655 -2.033 10.580 1.00 84.81 82 GLU A O 1
ATOM 648 N N . ARG A 1 83 ? 9.932 -2.178 8.743 1.00 81.56 83 ARG A N 1
ATOM 649 C CA . ARG A 1 83 ? 8.804 -2.325 7.809 1.00 81.56 83 ARG A CA 1
ATOM 650 C C . ARG A 1 83 ? 8.008 -3.598 8.067 1.00 81.56 83 ARG A C 1
ATOM 652 O O . ARG A 1 83 ? 6.797 -3.592 7.893 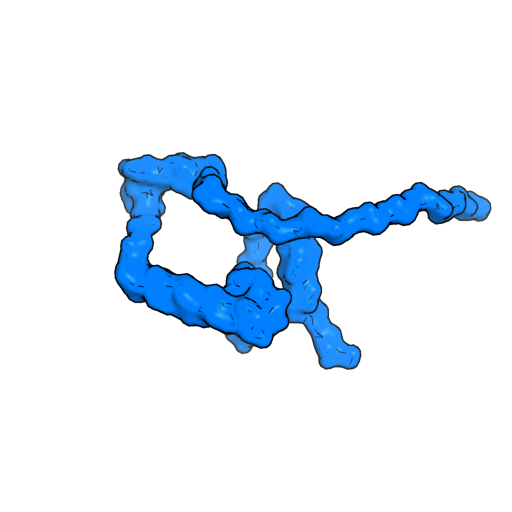1.00 81.56 83 ARG A O 1
ATOM 659 N N . LEU A 1 84 ? 8.668 -4.685 8.467 1.00 84.25 84 LEU A N 1
ATOM 660 C CA . LEU A 1 84 ? 7.974 -5.924 8.815 1.00 84.25 84 LEU A CA 1
ATOM 661 C C . LEU A 1 84 ? 7.107 -5.734 10.063 1.00 84.25 84 LEU A C 1
ATOM 663 O O . LEU A 1 84 ? 5.954 -6.152 10.077 1.00 84.25 84 LEU A O 1
ATOM 667 N N . GLN A 1 85 ? 7.654 -5.070 11.082 1.00 83.62 85 GLN A N 1
ATOM 668 C CA . GLN A 1 85 ? 6.955 -4.801 12.340 1.00 83.62 85 GLN A CA 1
ATOM 669 C C . GLN A 1 85 ? 5.728 -3.908 12.117 1.00 83.62 85 GLN A C 1
ATOM 671 O O . GLN A 1 85 ? 4.643 -4.227 12.594 1.00 83.62 85 GLN A O 1
ATOM 676 N N . GLU A 1 86 ? 5.856 -2.849 11.311 1.00 82.38 86 GLU A N 1
ATOM 677 C CA . GLU A 1 86 ? 4.727 -1.980 10.948 1.00 82.38 86 GLU A CA 1
ATOM 678 C C . GLU A 1 86 ? 3.582 -2.739 10.261 1.00 82.38 86 GLU A C 1
ATOM 680 O O . GLU A 1 86 ? 2.406 -2.449 10.490 1.00 82.38 86 GLU A O 1
ATOM 685 N N . LEU A 1 87 ? 3.912 -3.700 9.398 1.00 81.94 87 LEU A N 1
ATOM 686 C CA . LEU A 1 87 ? 2.922 -4.501 8.680 1.00 81.94 87 LEU A CA 1
ATOM 687 C C . LEU A 1 87 ? 2.276 -5.557 9.581 1.00 81.94 87 LEU A C 1
ATOM 689 O O . LEU A 1 87 ? 1.074 -5.797 9.468 1.00 81.94 87 LEU A O 1
ATOM 693 N N . TYR A 1 88 ? 3.048 -6.146 10.496 1.00 79.50 88 TYR A N 1
ATOM 694 C CA . TYR A 1 88 ? 2.543 -7.109 11.471 1.00 79.50 88 TYR A CA 1
ATOM 695 C C . TYR A 1 88 ? 1.435 -6.513 12.350 1.00 79.50 88 TYR A C 1
ATOM 697 O O . TYR A 1 88 ? 0.424 -7.171 12.593 1.00 79.50 88 TYR A O 1
ATOM 705 N N . GLU A 1 89 ? 1.555 -5.243 12.747 1.00 79.31 89 GLU A N 1
ATOM 706 C CA . GLU A 1 89 ? 0.518 -4.571 13.543 1.00 79.31 89 GLU A CA 1
ATOM 707 C C . GLU A 1 89 ? -0.837 -4.464 12.823 1.00 79.31 89 GLU A C 1
ATOM 709 O O . GLU A 1 89 ? -1.880 -4.470 13.473 1.00 79.31 89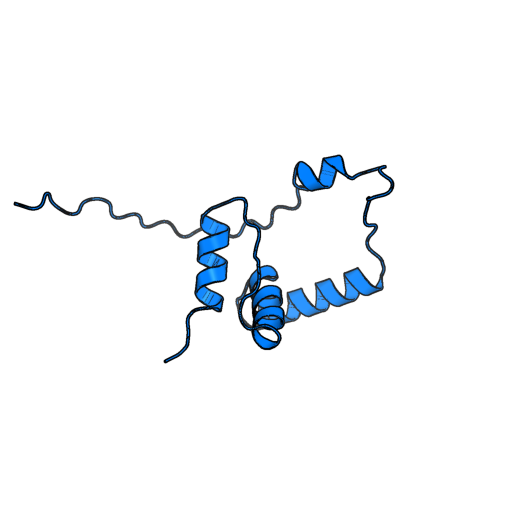 GLU A O 1
ATOM 714 N N . VAL A 1 90 ? -0.858 -4.437 11.487 1.00 75.06 90 VAL A N 1
ATOM 715 C CA . VAL A 1 90 ? -2.111 -4.460 10.707 1.00 75.06 90 VAL A CA 1
ATOM 716 C C . VAL A 1 90 ? -2.732 -5.851 10.681 1.00 75.06 90 VAL A C 1
ATOM 718 O O . VAL A 1 90 ? -3.953 -5.983 10.627 1.00 75.06 90 VAL A O 1
ATOM 721 N N . GLN A 1 91 ? -1.894 -6.886 10.681 1.00 71.06 91 GLN A N 1
ATOM 722 C CA . GLN A 1 91 ? -2.320 -8.272 10.523 1.00 71.06 91 GLN A CA 1
ATOM 723 C C . GLN A 1 91 ? -2.707 -8.932 11.853 1.00 71.06 91 GLN A C 1
ATOM 725 O O . GLN A 1 91 ? -3.244 -10.040 11.844 1.00 71.06 91 GLN A O 1
ATOM 730 N N . LYS A 1 92 ? -2.455 -8.263 12.988 1.00 69.25 92 LYS A N 1
ATOM 731 C CA . LYS A 1 92 ? -2.803 -8.764 14.318 1.00 69.25 92 LYS A CA 1
ATOM 732 C C . LYS A 1 92 ? -4.312 -9.061 14.376 1.00 69.25 92 LYS A C 1
ATOM 734 O O . LYS A 1 92 ? -5.122 -8.141 14.210 1.00 69.25 92 LYS A O 1
ATOM 739 N N . PRO A 1 93 ? -4.710 -10.324 14.601 1.00 58.59 93 PRO A N 1
ATOM 740 C CA . PRO A 1 93 ? -6.113 -10.654 14.739 1.00 58.59 93 PRO A CA 1
ATOM 741 C C . PRO A 1 93 ? -6.668 -9.949 15.976 1.00 58.59 93 PRO A C 1
ATOM 743 O O . PRO A 1 93 ? -6.096 -10.021 17.062 1.00 58.59 93 PRO A O 1
ATOM 746 N N . ARG A 1 94 ? -7.775 -9.229 15.792 1.00 56.09 94 ARG A N 1
ATOM 747 C CA . ARG A 1 94 ? -8.499 -8.564 16.874 1.00 56.09 94 ARG A CA 1
ATOM 748 C C . ARG A 1 94 ? -9.430 -9.597 17.514 1.00 56.09 94 ARG A C 1
ATOM 750 O O . ARG A 1 94 ? -10.591 -9.677 17.122 1.00 56.09 94 ARG A O 1
ATOM 757 N N . PHE A 1 95 ? -8.880 -10.424 18.398 1.00 45.47 95 PHE A N 1
ATOM 758 C CA . PHE A 1 95 ? -9.648 -11.255 19.327 1.00 45.47 95 PHE A CA 1
ATOM 759 C C . PHE A 1 95 ? -9.766 -10.542 20.671 1.00 45.47 95 PHE A C 1
ATOM 761 O O . PHE A 1 95 ? -8.779 -9.873 21.057 1.00 45.47 95 PHE A O 1
#

pLDDT: mean 77.58, std 18.2, range [33.97, 96.25]

Secondary structure (DSSP, 8-state):
-PPP---------------SPPHHHHTTTTSTT--PPPHHHHHHHHHHHHHHHHHT--HHHHHHHHHHTT-SS-----SSHHHHHHHHHHH----

Mean predicted aligned error: 11.37 Å

Nearest PDB structures (foldseek):
  8iuh-assembly1_4  TM=1.877E-01  e=5.983E+00  Homo sapiens

Foldseek 3Di:
DDDDDDDPDDDDDDPPPDPDDDPVLVVCPPPPNNDDDDPVNVVVQVVLVVVCVVVVADSVLSVLLVVVVPDVDDDDDDDDVVVVVSNVVSVPDPD

InterPro domains:
  IPR023210 NADP-dependent oxidoreductase domain [PF00248] (38-89)
  IPR036812 NAD(P)-dependent oxidoreductase domain superfamily [G3DSA:3.20.20.100] (8-94)
  IPR036812 NAD(P)-dependent oxidoreductase domain superfamily [SSF51430] (19-90)
  IPR050523 Aldo/Keto Reductase Detoxification and Biosynthesis [PTHR43364] (22-87)

Radius of gyration: 17.59 Å; Cα contacts (8 Å, |Δi|>4): 35; chains: 1; bounding box: 30×30×58 Å

Organism: NCBI:txid1314778